Protein AF-I7BKP4-F1 (afdb_monomer)

Foldseek 3Di:
DDDDDDDADDDDDDDPPDPDPPPPPPVPPDDPDQPQQLQDHDPCLVVVVDDPVPPNSVSSNVLNVVCLVLLVVCLVAPLDPDHDPVCPVVNVVCCVSPVNDPVNVDSPDDPVNNVVSVCVSNVPDPD

pLDDT: mean 71.37, std 19.85, range [32.69, 91.62]

Radius of gyration: 22.07 Å; Cα contacts (8 Å, |Δi|>4): 73; chains: 1; bounding box: 70×51×50 Å

Mean predicted aligned error: 13.41 Å

Organism: Mycoplasma haematolamae (strain Purdue) (NCBI:txid1212765)

Sequence (127 aa):
MFSIHPGIWGAAVTLAAGLTTNVAVFSTYQTGGSILDLSDIPEDIKTGKFDWTNQTKVRQYTYFTKWQWAATWYLSHCMKEAVDTKYEKTCNEHREEYDTAPEVRNPKASIEELRKYHESLMASRRL

Structure (mmCIF, N/CA/C/O backbone):
data_AF-I7BKP4-F1
#
_entry.id   AF-I7BKP4-F1
#
loop_
_atom_site.group_PDB
_atom_site.id
_atom_site.type_symbol
_atom_site.label_atom_id
_atom_site.labe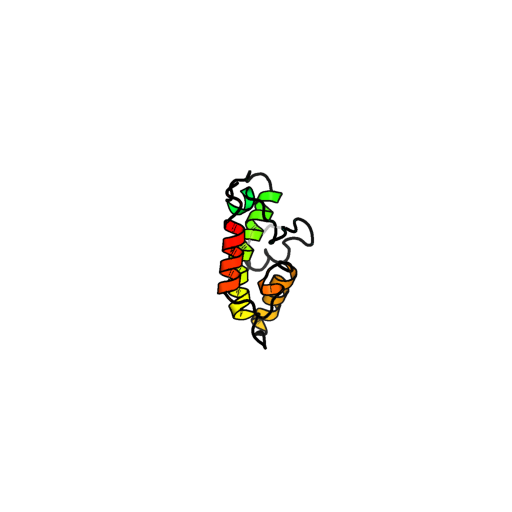l_alt_id
_atom_site.label_comp_id
_atom_site.label_asym_id
_atom_site.label_entity_id
_atom_site.label_seq_id
_atom_site.pdbx_PDB_ins_code
_atom_site.Cartn_x
_atom_site.Cartn_y
_atom_site.Cartn_z
_atom_site.occupancy
_atom_site.B_iso_or_equiv
_atom_site.auth_seq_id
_atom_site.auth_comp_id
_atom_site.auth_asym_id
_atom_site.auth_atom_id
_atom_site.pdbx_PDB_model_num
ATOM 1 N N . MET A 1 1 ? 47.797 37.473 31.495 1.00 37.91 1 MET A N 1
ATOM 2 C CA . MET A 1 1 ? 47.565 38.414 30.380 1.00 37.91 1 MET A CA 1
ATOM 3 C C . MET A 1 1 ? 46.174 38.163 29.823 1.00 37.91 1 MET A C 1
ATOM 5 O O . MET A 1 1 ? 45.885 37.047 29.428 1.00 37.91 1 MET A O 1
ATOM 9 N N . PHE A 1 2 ? 45.345 39.196 29.952 1.00 36.41 2 PHE A N 1
ATOM 10 C CA . PHE A 1 2 ? 44.132 39.599 29.235 1.00 36.41 2 PHE A CA 1
ATOM 11 C C . PHE A 1 2 ? 43.285 38.605 28.415 1.00 36.41 2 PHE A C 1
ATOM 13 O O . PHE A 1 2 ? 43.714 38.006 27.437 1.00 36.41 2 PHE A O 1
ATOM 20 N N . SER A 1 3 ? 42.015 38.592 28.828 1.00 44.28 3 SER A N 1
ATOM 21 C CA . SER A 1 3 ? 40.790 38.149 28.160 1.00 44.28 3 SER A CA 1
ATOM 22 C C . SER A 1 3 ? 40.479 38.973 26.903 1.00 44.28 3 SER A C 1
ATOM 24 O O . SER A 1 3 ? 40.605 40.195 26.959 1.00 44.28 3 SER A O 1
ATOM 26 N N . ILE A 1 4 ? 39.972 38.332 25.841 1.00 48.56 4 ILE A N 1
ATOM 27 C CA . ILE A 1 4 ? 39.053 38.930 24.854 1.00 48.56 4 ILE A CA 1
ATOM 28 C C . ILE A 1 4 ? 38.013 37.853 24.479 1.00 48.56 4 ILE A C 1
ATOM 30 O O . ILE A 1 4 ? 38.343 36.853 23.847 1.00 48.56 4 ILE A O 1
ATOM 34 N N . HIS A 1 5 ? 36.768 38.049 24.926 1.00 44.94 5 HIS A N 1
ATOM 35 C CA . HIS A 1 5 ? 35.562 37.369 24.427 1.00 44.94 5 HIS A CA 1
ATOM 36 C C . HIS A 1 5 ? 35.041 38.085 23.141 1.00 44.94 5 HIS A C 1
ATOM 38 O O . HIS A 1 5 ? 35.695 38.986 22.628 1.00 44.94 5 HIS A O 1
ATOM 44 N N . PRO A 1 6 ? 33.831 37.780 22.645 1.00 52.28 6 PRO A N 1
ATOM 45 C CA . PRO A 1 6 ? 33.499 37.028 21.440 1.00 52.28 6 PRO A CA 1
ATOM 46 C C . PRO A 1 6 ? 33.146 37.946 20.246 1.00 52.28 6 PRO A C 1
ATOM 48 O O . PRO A 1 6 ? 32.424 38.929 20.384 1.00 52.28 6 PRO A O 1
ATOM 51 N N . GLY A 1 7 ? 33.609 37.613 19.041 1.00 36.69 7 GLY A N 1
ATOM 52 C CA . GLY A 1 7 ? 33.343 38.393 17.827 1.00 36.69 7 GLY A CA 1
ATOM 53 C C . GLY A 1 7 ? 32.484 37.631 16.826 1.00 36.69 7 GLY A C 1
ATOM 54 O O . GLY A 1 7 ? 33.001 36.851 16.036 1.00 36.69 7 GLY A O 1
ATOM 55 N N . ILE A 1 8 ? 31.179 37.882 16.868 1.00 51.66 8 ILE A N 1
ATOM 56 C CA . ILE A 1 8 ? 30.173 37.490 15.877 1.00 51.66 8 ILE A CA 1
ATOM 57 C C . ILE A 1 8 ? 30.487 38.182 14.542 1.00 51.66 8 ILE A C 1
ATOM 59 O O . ILE A 1 8 ? 30.287 39.384 14.436 1.00 51.66 8 ILE A O 1
ATOM 63 N N . TRP A 1 9 ? 30.931 37.424 13.538 1.00 44.22 9 TRP A N 1
ATOM 64 C CA . TRP A 1 9 ? 30.933 37.775 12.107 1.00 44.22 9 TRP A CA 1
ATOM 65 C C . TRP A 1 9 ? 30.982 36.447 11.325 1.00 44.22 9 TRP A C 1
ATOM 67 O O . TRP A 1 9 ? 31.938 35.701 11.471 1.00 44.22 9 TRP A O 1
ATOM 77 N N . GLY A 1 10 ? 30.012 36.013 10.527 1.00 39.72 10 GLY A N 1
ATOM 78 C CA . GLY A 1 10 ? 28.727 36.577 10.156 1.00 39.72 10 GLY A CA 1
ATOM 79 C C . GLY A 1 10 ? 27.785 35.452 9.709 1.00 39.72 10 GLY A C 1
ATOM 80 O O . GLY A 1 10 ? 28.209 34.392 9.249 1.00 39.72 10 GLY A O 1
ATOM 81 N N . ALA A 1 11 ? 26.491 35.686 9.899 1.00 47.62 11 ALA A N 1
ATOM 82 C CA . ALA A 1 11 ? 25.422 34.820 9.438 1.00 47.62 11 ALA A CA 1
ATOM 83 C C . ALA A 1 11 ? 25.285 34.885 7.906 1.00 47.62 11 ALA A C 1
ATOM 85 O O . ALA A 1 11 ? 25.025 35.952 7.358 1.00 47.62 11 ALA A O 1
ATOM 86 N N . ALA A 1 12 ? 25.439 33.738 7.245 1.00 48.03 12 ALA A N 1
ATOM 87 C CA . ALA A 1 12 ? 24.888 33.368 5.934 1.00 48.03 12 ALA A CA 1
ATOM 88 C C . ALA A 1 12 ? 25.261 31.885 5.743 1.00 48.03 12 ALA A C 1
ATOM 90 O O . ALA A 1 12 ? 26.437 31.563 5.669 1.00 48.03 12 ALA A O 1
ATOM 91 N N . VAL A 1 13 ? 24.349 30.917 5.837 1.00 42.16 13 VAL A N 1
ATOM 92 C CA . VAL A 1 13 ? 23.385 30.598 4.781 1.00 42.16 13 VAL A CA 1
ATOM 93 C C . VAL A 1 13 ? 22.018 30.276 5.386 1.00 42.16 13 VAL A C 1
ATOM 95 O O . VAL A 1 13 ? 21.778 29.222 5.972 1.00 42.16 13 VAL A O 1
ATOM 98 N N . THR A 1 14 ? 21.104 31.218 5.207 1.00 48.66 14 THR A N 1
ATOM 99 C CA . THR A 1 14 ? 19.658 31.018 5.244 1.00 48.66 14 THR A CA 1
ATOM 100 C C . THR A 1 14 ? 19.269 29.997 4.162 1.00 48.66 14 THR A C 1
ATOM 102 O O . THR A 1 14 ? 19.760 30.102 3.042 1.00 48.66 14 THR A O 1
ATOM 105 N N . LEU A 1 15 ? 18.362 29.063 4.494 1.00 39.75 15 LEU A N 1
ATOM 106 C CA . LEU A 1 15 ? 17.712 28.057 3.618 1.00 39.75 15 LEU A CA 1
ATOM 107 C C . LEU A 1 15 ? 18.426 26.701 3.422 1.00 39.75 15 LEU A C 1
ATOM 109 O O . LEU A 1 15 ? 18.573 26.214 2.308 1.00 39.75 15 LEU A O 1
ATOM 113 N N . ALA A 1 16 ? 18.736 26.007 4.519 1.00 39.59 16 ALA A N 1
ATOM 114 C CA . ALA A 1 16 ? 18.637 24.535 4.553 1.00 39.59 16 ALA A CA 1
ATOM 115 C C . ALA A 1 16 ? 17.458 24.050 5.427 1.00 39.59 16 ALA A C 1
ATOM 117 O O . ALA A 1 16 ? 17.314 22.863 5.704 1.00 39.59 16 ALA A O 1
ATOM 118 N N . ALA A 1 17 ? 16.590 24.975 5.849 1.00 42.69 17 ALA A N 1
ATOM 119 C CA . ALA A 1 17 ? 15.270 24.674 6.381 1.00 42.69 17 ALA A CA 1
ATOM 120 C C . ALA A 1 17 ? 14.290 24.657 5.203 1.00 42.69 17 ALA A C 1
ATOM 122 O O . ALA A 1 17 ? 13.913 25.713 4.701 1.00 42.69 17 ALA A O 1
ATOM 123 N N . GLY A 1 18 ? 13.914 23.471 4.723 1.00 37.84 18 GLY A N 1
ATOM 124 C CA . GLY A 1 18 ? 12.784 23.380 3.798 1.00 37.84 18 GLY A CA 1
ATOM 125 C C . GLY A 1 18 ? 12.603 22.077 3.032 1.00 37.84 18 GLY A C 1
ATOM 126 O O . GLY A 1 18 ? 11.477 21.810 2.636 1.00 37.84 18 GLY A O 1
ATOM 127 N N . LEU A 1 19 ? 13.644 21.261 2.811 1.00 35.81 19 LEU A N 1
ATOM 128 C CA . LEU A 1 19 ? 13.516 20.108 1.895 1.00 35.81 19 LEU A CA 1
ATOM 129 C C . LEU A 1 19 ? 14.221 18.808 2.318 1.00 35.81 19 LEU A C 1
ATOM 131 O O . LEU A 1 19 ? 14.233 17.858 1.543 1.00 35.81 19 LEU A O 1
ATOM 135 N N . THR A 1 20 ? 14.770 18.700 3.530 1.00 40.66 20 THR A N 1
ATOM 136 C CA . THR A 1 20 ? 15.447 17.458 3.967 1.00 40.66 20 THR A CA 1
ATOM 137 C C . THR A 1 20 ? 14.681 16.646 5.010 1.00 40.66 20 THR A C 1
ATOM 139 O O . THR A 1 20 ? 15.012 15.485 5.230 1.00 40.66 20 THR A O 1
ATOM 142 N N . THR A 1 21 ? 13.607 17.173 5.604 1.00 39.28 21 THR A N 1
ATOM 143 C CA . THR A 1 21 ? 12.867 16.468 6.668 1.00 39.28 21 THR A CA 1
ATOM 144 C C . THR A 1 21 ? 11.842 15.444 6.178 1.00 39.28 21 THR A C 1
ATOM 146 O O . THR A 1 21 ? 11.371 14.654 6.987 1.00 39.28 21 THR A O 1
ATOM 149 N N . ASN A 1 22 ? 11.534 15.379 4.878 1.00 37.38 22 ASN A N 1
ATOM 150 C CA . ASN A 1 22 ? 10.546 14.417 4.361 1.00 37.38 22 ASN A CA 1
ATOM 151 C C . ASN A 1 22 ? 11.145 13.219 3.610 1.00 37.38 22 ASN A C 1
ATOM 153 O O . ASN A 1 22 ? 10.426 12.261 3.346 1.0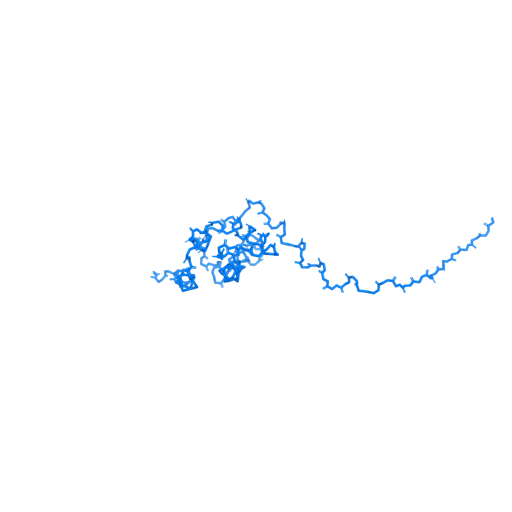0 37.38 22 ASN A O 1
ATOM 157 N N . VAL A 1 23 ? 12.444 13.227 3.286 1.00 39.75 23 VAL A N 1
ATOM 158 C CA . VAL A 1 23 ? 13.047 12.180 2.429 1.00 39.75 23 VAL A CA 1
ATOM 159 C C . VAL A 1 23 ? 13.877 11.159 3.225 1.00 39.75 23 VAL A C 1
ATOM 161 O O . VAL A 1 23 ? 14.253 10.121 2.695 1.00 39.75 23 VAL A O 1
ATOM 164 N N . ALA A 1 24 ? 14.097 11.387 4.524 1.00 32.69 24 ALA A N 1
ATOM 165 C CA . ALA A 1 24 ? 14.853 10.474 5.393 1.00 32.69 24 ALA A CA 1
ATOM 166 C C . ALA A 1 24 ? 13.999 9.726 6.437 1.00 32.69 24 ALA A C 1
ATOM 168 O O . ALA A 1 24 ? 14.551 9.034 7.287 1.00 32.69 24 ALA A O 1
ATOM 169 N N . VAL A 1 25 ? 12.665 9.852 6.402 1.00 36.06 25 VAL A N 1
ATOM 170 C CA . VAL A 1 25 ? 11.781 9.209 7.401 1.00 36.06 25 VAL A CA 1
ATOM 171 C C . VAL A 1 25 ? 11.114 7.931 6.874 1.00 36.06 25 VAL A C 1
ATOM 173 O O . VAL A 1 25 ? 10.545 7.181 7.656 1.00 36.06 25 VAL A O 1
ATOM 176 N N . PHE A 1 26 ? 11.214 7.618 5.579 1.00 39.50 26 PHE A N 1
ATOM 177 C CA . PHE A 1 26 ? 10.580 6.417 5.012 1.00 39.50 26 PHE A CA 1
ATOM 178 C C . PHE A 1 26 ? 11.525 5.224 4.846 1.00 39.50 26 PHE A C 1
ATOM 180 O O . PHE A 1 26 ? 11.078 4.091 4.966 1.00 39.50 26 PHE A O 1
ATOM 187 N N . SER A 1 27 ? 12.833 5.446 4.688 1.00 36.81 27 SER A N 1
ATOM 188 C CA . SER A 1 27 ? 13.798 4.362 4.437 1.00 36.81 27 SER A CA 1
ATOM 189 C C . SER A 1 27 ? 14.155 3.519 5.671 1.00 36.81 27 SER A C 1
ATOM 191 O O . SER A 1 27 ? 15.052 2.686 5.609 1.00 36.81 27 SER A O 1
ATOM 193 N N . THR A 1 28 ? 13.500 3.745 6.812 1.00 38.06 28 THR A N 1
ATOM 194 C CA . THR A 1 28 ? 13.679 2.960 8.045 1.00 38.06 28 THR A CA 1
ATOM 195 C C . THR A 1 28 ? 12.355 2.545 8.686 1.00 38.06 28 THR A C 1
ATOM 197 O O . THR A 1 28 ? 12.359 2.074 9.827 1.00 38.06 28 THR A O 1
ATOM 200 N N . TYR A 1 29 ? 11.222 2.634 7.968 1.00 42.88 29 TYR A N 1
ATOM 201 C CA . TYR A 1 29 ? 10.009 1.900 8.352 1.00 42.88 29 TYR A CA 1
ATOM 202 C C . TYR A 1 29 ? 10.230 0.397 8.116 1.00 42.88 29 TYR A C 1
ATOM 204 O O . TYR A 1 29 ? 9.677 -0.215 7.222 1.00 42.88 29 TYR A O 1
ATOM 212 N N . GLN A 1 30 ? 11.041 -0.179 9.001 1.00 39.06 30 GLN A N 1
ATOM 213 C CA . GLN A 1 30 ? 10.856 -1.508 9.558 1.00 39.06 30 GLN A CA 1
ATOM 214 C C . GLN A 1 30 ? 10.932 -2.644 8.543 1.00 39.06 30 GLN A C 1
ATOM 216 O O . GLN A 1 30 ? 9.930 -3.220 8.133 1.00 39.06 30 GLN A O 1
ATOM 221 N N . THR A 1 31 ? 12.160 -3.094 8.313 1.00 38.09 31 THR A N 1
ATOM 222 C CA . THR A 1 31 ? 12.441 -4.523 8.206 1.00 38.09 31 THR A CA 1
ATOM 223 C C . THR A 1 31 ? 11.644 -5.306 9.275 1.00 38.09 31 THR A C 1
ATOM 225 O O . THR A 1 31 ? 11.984 -5.315 10.455 1.00 38.09 31 THR 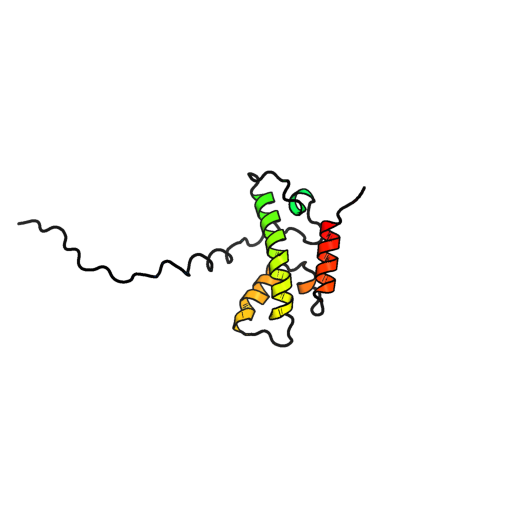A O 1
ATOM 228 N N . GLY A 1 32 ? 10.541 -5.939 8.859 1.00 42.12 32 GLY A N 1
ATOM 229 C CA . GLY A 1 32 ? 10.044 -7.200 9.427 1.00 42.12 32 GLY A CA 1
ATOM 230 C C . GLY A 1 32 ? 9.150 -7.199 10.678 1.00 42.12 32 GLY A C 1
ATOM 231 O O . GLY A 1 32 ? 9.081 -8.235 11.330 1.00 42.12 32 GLY A O 1
ATOM 232 N N . GLY A 1 33 ? 8.462 -6.115 11.056 1.00 41.97 33 GLY A N 1
ATOM 233 C CA . GLY A 1 33 ? 7.760 -6.074 12.359 1.00 41.97 33 GLY A CA 1
ATOM 234 C C . GLY A 1 33 ? 6.230 -6.204 12.379 1.00 41.97 33 GLY A C 1
ATOM 235 O O . GLY A 1 33 ? 5.654 -6.459 13.435 1.00 41.97 33 GLY A O 1
ATOM 236 N N . SER A 1 34 ? 5.528 -5.941 11.277 1.00 48.91 34 SER A N 1
ATOM 237 C CA . SER A 1 34 ? 4.061 -5.787 11.289 1.00 48.91 34 SER A CA 1
ATOM 238 C C . SER A 1 34 ? 3.480 -6.023 9.900 1.00 48.91 34 SER A C 1
ATOM 240 O O . SER A 1 34 ? 2.803 -5.140 9.383 1.00 48.91 34 SER A O 1
ATOM 242 N N . ILE A 1 35 ? 3.799 -7.163 9.276 1.00 61.91 35 ILE A N 1
ATOM 243 C CA . ILE A 1 35 ? 3.277 -7.528 7.950 1.00 61.91 35 ILE A CA 1
ATOM 244 C C . ILE A 1 35 ? 1.754 -7.617 8.077 1.00 61.91 35 ILE A C 1
ATOM 246 O O . ILE A 1 35 ? 1.202 -8.614 8.539 1.00 61.91 35 ILE A O 1
ATOM 250 N N . LEU A 1 36 ? 1.088 -6.504 7.785 1.00 71.88 36 LEU A N 1
ATOM 251 C CA . LEU A 1 36 ? -0.343 -6.461 7.610 1.00 71.88 36 LEU A CA 1
ATOM 252 C C . LEU A 1 36 ? -0.580 -7.126 6.266 1.00 71.88 36 LEU A C 1
ATOM 254 O O . LEU A 1 36 ? -0.246 -6.553 5.232 1.00 71.88 36 LEU A O 1
ATOM 258 N N . ASP A 1 37 ? -1.112 -8.340 6.295 1.00 75.56 37 ASP A N 1
ATOM 259 C CA . ASP A 1 37 ? -1.547 -8.995 5.075 1.00 75.56 37 ASP A CA 1
ATOM 260 C C . ASP A 1 37 ? -2.683 -8.160 4.477 1.00 75.56 37 ASP A C 1
ATOM 262 O O . ASP A 1 37 ? -3.767 -8.046 5.057 1.00 75.56 37 ASP A O 1
ATOM 266 N N . LEU A 1 38 ? -2.427 -7.535 3.325 1.00 77.00 38 LEU A N 1
ATOM 267 C CA . LEU A 1 38 ? -3.426 -6.714 2.650 1.00 77.00 38 LEU A CA 1
ATOM 268 C C . LEU A 1 38 ? -4.640 -7.531 2.208 1.00 77.00 38 LEU A C 1
ATOM 270 O O . LEU A 1 38 ? -5.651 -6.925 1.862 1.00 77.00 38 LEU A O 1
ATOM 274 N N . SER A 1 39 ? -4.559 -8.865 2.197 1.00 72.75 39 SER A N 1
ATOM 275 C CA . SER A 1 39 ? -5.693 -9.746 1.918 1.00 72.75 39 SER A CA 1
ATOM 276 C C . SER A 1 39 ? -6.601 -9.983 3.132 1.00 72.75 39 SER A C 1
ATOM 278 O O . SER A 1 39 ? -7.769 -10.330 2.947 1.00 72.75 39 SER A O 1
ATOM 280 N N . ASP A 1 40 ? -6.119 -9.729 4.354 1.00 79.75 40 ASP A N 1
ATOM 281 C CA . ASP A 1 40 ? -6.868 -9.932 5.600 1.00 79.75 40 ASP A CA 1
ATOM 282 C C . ASP A 1 40 ? -6.625 -8.795 6.604 1.00 79.75 40 ASP A C 1
ATOM 284 O O . ASP A 1 40 ? -5.956 -8.923 7.632 1.00 79.75 40 ASP A O 1
ATOM 288 N N . ILE A 1 41 ? -7.176 -7.624 6.279 1.00 83.38 41 ILE A N 1
ATOM 289 C CA . ILE A 1 41 ? -7.044 -6.429 7.112 1.00 83.38 41 ILE A CA 1
ATOM 290 C C . ILE A 1 41 ? -8.140 -6.425 8.195 1.00 83.38 41 ILE A C 1
ATOM 292 O O . ILE A 1 41 ? -9.328 -6.491 7.858 1.00 83.38 41 ILE A O 1
ATOM 296 N N . PRO A 1 42 ? -7.792 -6.274 9.487 1.00 86.69 42 PRO A N 1
ATOM 297 C CA . PRO A 1 42 ? -8.774 -6.159 10.564 1.00 86.69 42 PRO A CA 1
ATOM 298 C C . PRO A 1 42 ? -9.727 -4.960 10.399 1.00 86.69 42 PRO A C 1
ATOM 300 O O . PRO A 1 42 ? -9.331 -3.889 9.939 1.00 86.69 42 PRO A O 1
ATOM 303 N N . GLU A 1 43 ? -10.986 -5.110 10.821 1.00 86.38 43 GLU A N 1
ATOM 304 C CA . GLU A 1 43 ? -12.025 -4.078 10.644 1.00 86.38 43 GLU A CA 1
ATOM 305 C C . GLU A 1 43 ? -11.744 -2.779 11.415 1.00 86.38 43 GLU A C 1
ATOM 307 O O . GLU A 1 43 ? -12.017 -1.675 10.939 1.00 86.38 43 GLU A O 1
ATOM 312 N N . ASP A 1 44 ? -11.154 -2.890 12.603 1.00 86.06 44 ASP A N 1
ATOM 313 C CA . ASP A 1 44 ? -10.750 -1.735 13.402 1.00 86.06 44 ASP A CA 1
ATOM 314 C C . ASP A 1 44 ? -9.663 -0.918 12.693 1.00 86.06 44 ASP A C 1
ATOM 316 O O . ASP A 1 44 ? -9.713 0.310 12.710 1.00 86.06 44 ASP A O 1
ATOM 320 N N . ILE A 1 45 ? -8.747 -1.590 11.987 1.00 89.25 45 ILE A N 1
ATOM 321 C CA . ILE A 1 45 ? -7.762 -0.952 11.112 1.00 89.25 45 ILE A CA 1
ATOM 322 C C . ILE A 1 45 ? -8.448 -0.299 9.911 1.00 89.25 45 ILE A C 1
ATOM 324 O O . ILE A 1 45 ? -8.224 0.880 9.675 1.00 89.25 45 ILE A O 1
ATOM 328 N N . LYS A 1 46 ? -9.342 -0.981 9.189 1.00 86.25 46 LYS A N 1
ATOM 329 C CA . LYS A 1 46 ? -10.044 -0.377 8.033 1.00 86.25 46 LYS A CA 1
ATOM 330 C C . LYS A 1 46 ? -10.799 0.902 8.393 1.00 86.25 46 LYS A C 1
ATOM 332 O O . LYS A 1 46 ? -10.820 1.856 7.621 1.00 86.25 46 LYS A O 1
ATOM 337 N N . THR A 1 47 ? -11.424 0.909 9.568 1.00 85.94 47 THR A N 1
ATOM 338 C CA . THR A 1 47 ? -12.291 2.001 10.030 1.00 85.94 47 THR A CA 1
ATOM 339 C C . THR A 1 47 ? -11.567 3.072 10.846 1.00 85.94 47 THR A C 1
ATOM 341 O O . THR A 1 47 ? -12.167 4.101 11.152 1.00 85.94 47 THR A O 1
ATOM 344 N N . GLY A 1 48 ? -10.309 2.844 11.236 1.00 86.12 48 GLY A N 1
ATOM 345 C CA . GLY A 1 48 ? -9.582 3.725 12.155 1.00 86.12 48 GLY A CA 1
ATOM 346 C C . GLY A 1 48 ? -10.106 3.698 13.599 1.00 86.12 48 GLY A C 1
ATOM 347 O O . GLY A 1 48 ? -9.766 4.574 14.396 1.00 86.12 48 GLY A O 1
ATOM 348 N N . LYS A 1 49 ? -10.954 2.722 13.950 1.00 90.81 49 LYS A N 1
ATOM 349 C CA . LYS A 1 49 ? -11.604 2.593 15.266 1.00 90.81 49 LYS A CA 1
ATOM 350 C C . LYS A 1 49 ? -10.809 1.678 16.198 1.00 90.81 49 LYS A C 1
ATOM 352 O O . LYS A 1 49 ? -11.329 0.684 16.697 1.00 90.81 49 LYS A O 1
ATOM 357 N N . PHE A 1 50 ? -9.548 2.016 16.434 1.00 89.06 50 PHE A N 1
ATOM 358 C CA . PHE A 1 50 ? -8.668 1.315 17.369 1.00 89.06 50 PHE A CA 1
ATOM 359 C C . PHE A 1 50 ? -8.106 2.283 18.418 1.00 89.06 50 PHE A C 1
ATOM 361 O O . PHE A 1 50 ? -8.229 3.503 18.305 1.00 89.06 50 PHE A O 1
ATOM 368 N N . ASP A 1 51 ? -7.483 1.732 19.456 1.00 89.94 51 ASP A N 1
ATOM 369 C CA . ASP A 1 51 ? -6.762 2.523 20.449 1.00 89.94 51 ASP A CA 1
ATOM 370 C C . ASP A 1 51 ? -5.490 3.129 19.835 1.00 89.94 51 ASP A C 1
ATOM 372 O O . ASP A 1 51 ? -4.523 2.423 19.550 1.00 89.94 51 ASP A O 1
ATOM 376 N N . TRP A 1 52 ? -5.478 4.449 19.656 1.00 87.25 52 TRP A N 1
ATOM 377 C CA . TRP A 1 52 ? -4.351 5.197 19.091 1.00 87.25 52 TRP A CA 1
ATOM 378 C C . TRP A 1 52 ? -3.092 5.191 19.965 1.00 87.25 52 TRP A C 1
ATOM 380 O O . TRP A 1 52 ? -2.020 5.572 19.498 1.00 87.25 52 TRP A O 1
ATOM 390 N N . THR A 1 53 ? -3.183 4.741 21.217 1.00 91.62 53 THR A N 1
ATOM 391 C CA . THR A 1 53 ? -2.001 4.505 22.053 1.00 91.62 53 THR A CA 1
ATOM 392 C C . THR A 1 53 ? -1.316 3.176 21.714 1.00 91.62 53 THR A C 1
ATOM 394 O O . THR A 1 53 ? -0.114 3.021 21.949 1.00 91.62 53 THR A O 1
ATOM 397 N N . ASN A 1 54 ? -2.032 2.244 21.069 1.00 85.50 54 ASN A N 1
ATOM 398 C CA . ASN A 1 54 ? -1.479 0.990 20.572 1.00 85.50 54 ASN A CA 1
ATOM 399 C C . ASN A 1 54 ? -0.651 1.230 19.300 1.00 85.50 54 ASN A C 1
ATOM 401 O O . ASN A 1 54 ? -1.164 1.289 18.181 1.00 85.50 54 ASN A O 1
ATOM 405 N N . GLN A 1 55 ? 0.667 1.306 19.479 1.00 86.00 55 GLN A N 1
ATOM 406 C CA . GLN A 1 55 ? 1.627 1.564 18.403 1.00 86.00 55 GLN A CA 1
ATOM 407 C C . GLN A 1 55 ? 1.550 0.551 17.250 1.00 86.00 55 GLN A C 1
ATOM 409 O O . GLN A 1 55 ? 1.788 0.920 16.101 1.00 86.00 55 GLN A O 1
ATOM 414 N N . THR A 1 56 ? 1.189 -0.706 17.518 1.00 86.31 56 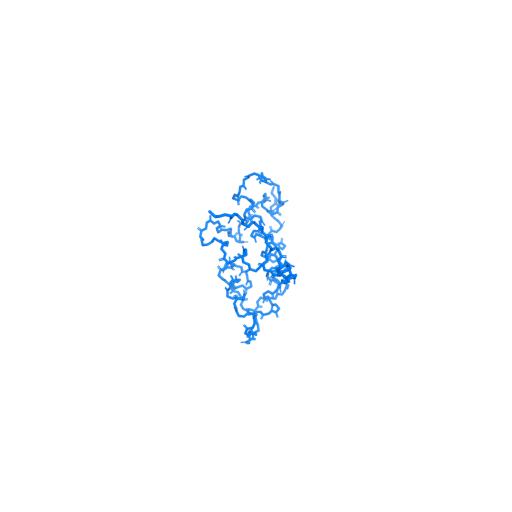THR A N 1
ATOM 415 C CA . THR A 1 56 ? 1.028 -1.727 16.472 1.00 86.31 56 THR A CA 1
ATOM 416 C C . THR A 1 56 ? -0.167 -1.411 15.580 1.00 86.31 56 THR A C 1
ATOM 418 O O . THR A 1 56 ? -0.041 -1.423 14.357 1.00 86.31 56 THR A O 1
ATOM 421 N N . LYS A 1 57 ? -1.312 -1.061 16.176 1.00 85.06 57 LYS A N 1
ATOM 422 C CA . LYS A 1 57 ? -2.520 -0.702 15.421 1.00 85.06 57 LYS A CA 1
ATOM 423 C C . LYS A 1 57 ? -2.325 0.593 14.628 1.00 85.06 57 LYS A C 1
ATOM 425 O O . LYS A 1 57 ? -2.679 0.648 13.454 1.00 85.06 57 LYS A O 1
ATOM 430 N N . VAL A 1 58 ? -1.650 1.583 15.218 1.00 86.25 58 VAL A N 1
ATOM 431 C CA . VAL A 1 58 ? -1.252 2.819 14.518 1.00 86.25 58 VAL A CA 1
ATOM 432 C C . VAL A 1 58 ? -0.383 2.513 13.296 1.00 86.25 58 VAL A C 1
ATOM 434 O O . VAL A 1 58 ? -0.623 3.062 12.219 1.00 86.25 58 VAL A O 1
ATOM 437 N N . ARG A 1 59 ? 0.608 1.620 13.429 1.00 84.81 59 ARG A N 1
ATOM 438 C CA . ARG A 1 59 ? 1.467 1.207 12.308 1.00 84.81 59 ARG A CA 1
ATOM 439 C C . ARG A 1 59 ? 0.677 0.498 11.213 1.00 84.81 59 ARG A C 1
ATOM 441 O O . ARG A 1 59 ? 0.823 0.872 10.057 1.00 84.81 59 ARG A O 1
ATOM 448 N N . GLN A 1 60 ? -0.189 -0.451 11.567 1.00 86.19 60 GLN A N 1
ATOM 449 C CA . GLN A 1 60 ? -1.037 -1.168 10.607 1.00 86.19 60 GLN A CA 1
ATOM 450 C C . GLN A 1 60 ? -1.978 -0.222 9.851 1.00 86.19 60 GLN A C 1
ATOM 452 O O . GLN A 1 60 ? -2.074 -0.294 8.630 1.00 86.19 60 GLN A O 1
ATOM 457 N N . TYR A 1 61 ? -2.619 0.716 10.550 1.00 88.12 61 TYR A N 1
ATOM 458 C CA . TYR A 1 61 ? -3.457 1.738 9.922 1.00 88.12 61 TYR A CA 1
ATOM 459 C C . TYR A 1 61 ? -2.673 2.650 8.986 1.00 88.12 61 TYR A C 1
ATOM 461 O O . TYR A 1 61 ? -3.101 2.938 7.869 1.00 88.12 61 TYR A O 1
ATOM 469 N N . THR A 1 62 ? -1.495 3.084 9.424 1.00 87.19 62 THR A N 1
ATOM 470 C CA . THR A 1 62 ? -0.614 3.924 8.613 1.00 87.19 62 THR A CA 1
ATOM 471 C C . THR A 1 62 ? -0.154 3.182 7.359 1.00 87.19 62 THR A C 1
ATOM 473 O O . THR A 1 62 ? -0.154 3.758 6.279 1.00 87.19 62 THR A O 1
ATOM 476 N N . TYR A 1 63 ? 0.204 1.904 7.481 1.00 87.06 63 TYR A N 1
ATOM 477 C CA . TYR A 1 63 ? 0.576 1.054 6.352 1.00 87.06 63 TYR A CA 1
ATOM 478 C C . TYR A 1 63 ? -0.590 0.887 5.367 1.00 87.06 63 TYR A C 1
ATOM 480 O O . TYR A 1 63 ? -0.436 1.165 4.181 1.00 87.06 63 TYR A O 1
ATOM 488 N N . PHE A 1 64 ? -1.787 0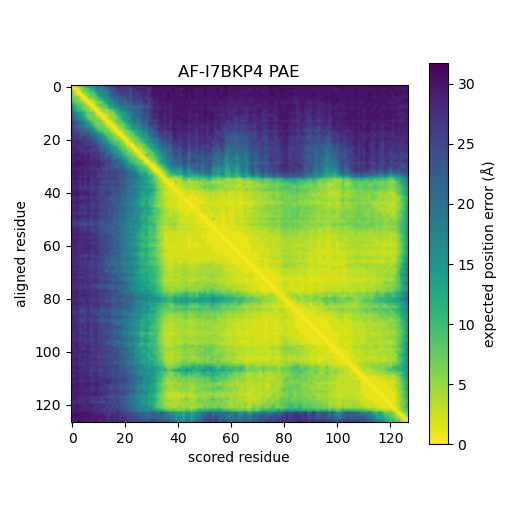.545 5.860 1.00 86.88 64 PHE A N 1
ATOM 489 C CA . PHE A 1 64 ? -2.977 0.400 5.017 1.00 86.88 64 PHE A CA 1
ATOM 490 C C . PHE A 1 64 ? -3.330 1.695 4.275 1.00 86.88 64 PHE A C 1
ATOM 492 O O . PHE A 1 64 ? -3.574 1.681 3.072 1.00 86.88 64 PHE A O 1
ATOM 499 N N . THR A 1 65 ? -3.322 2.831 4.972 1.00 86.62 65 THR A N 1
ATOM 500 C CA . THR A 1 65 ? -3.642 4.126 4.356 1.00 86.62 65 THR A CA 1
ATOM 501 C C . THR A 1 65 ? -2.579 4.576 3.359 1.00 86.62 65 THR A C 1
ATOM 503 O O . THR A 1 65 ? -2.926 5.100 2.303 1.00 86.62 65 THR A O 1
ATOM 506 N N . LYS A 1 66 ? -1.290 4.344 3.636 1.00 86.38 66 LYS A N 1
ATOM 507 C CA . LYS A 1 66 ? -0.207 4.623 2.680 1.00 86.38 66 LYS A CA 1
ATOM 508 C C . LYS A 1 66 ? -0.345 3.789 1.413 1.00 86.38 66 LYS A C 1
ATOM 510 O O . LYS A 1 66 ? -0.249 4.358 0.326 1.00 86.38 66 LYS A O 1
ATOM 515 N N . TRP A 1 67 ? -0.634 2.495 1.548 1.00 87.75 67 TRP A N 1
ATOM 516 C CA . TRP A 1 67 ? -0.865 1.607 0.411 1.00 87.75 67 TRP A CA 1
ATOM 517 C C . TRP A 1 67 ? -1.925 2.165 -0.550 1.00 87.75 67 TRP A C 1
ATOM 519 O O . TRP A 1 67 ? -1.681 2.216 -1.752 1.00 87.75 67 TRP A O 1
ATOM 529 N N . GLN A 1 68 ? -3.059 2.667 -0.043 1.00 84.06 68 GLN A N 1
ATOM 530 C CA . GLN A 1 68 ? -4.147 3.201 -0.883 1.00 84.06 68 GLN A CA 1
ATOM 531 C C . GLN A 1 68 ? -3.673 4.300 -1.850 1.00 84.06 68 GLN A C 1
ATOM 533 O O . GLN A 1 68 ? -4.071 4.335 -3.017 1.00 84.06 68 GLN A O 1
ATOM 538 N N . TRP A 1 69 ? -2.801 5.191 -1.375 1.00 83.31 69 TRP A N 1
ATOM 539 C CA . TRP A 1 69 ? -2.222 6.255 -2.196 1.00 83.31 69 TRP A CA 1
ATOM 540 C C . TRP A 1 69 ? -1.092 5.737 -3.087 1.00 83.31 69 TRP A C 1
ATOM 542 O O . TRP A 1 69 ? -1.025 6.077 -4.272 1.00 83.31 69 TRP A O 1
ATOM 552 N N . ALA A 1 70 ? -0.218 4.900 -2.527 1.00 86.19 70 ALA A N 1
ATOM 553 C CA . ALA A 1 70 ? 0.956 4.374 -3.208 1.00 86.19 70 ALA A CA 1
ATOM 554 C C . ALA A 1 70 ? 0.583 3.467 -4.391 1.00 86.19 70 ALA A C 1
ATOM 556 O O . ALA A 1 70 ? 1.186 3.580 -5.455 1.00 86.19 70 ALA A O 1
ATOM 557 N N . ALA A 1 71 ? -0.464 2.649 -4.261 1.00 86.38 71 ALA A N 1
ATOM 558 C CA . ALA A 1 71 ? -0.902 1.718 -5.297 1.00 86.38 71 ALA A CA 1
ATOM 559 C C . ALA A 1 71 ? -1.304 2.440 -6.597 1.00 86.38 71 ALA A C 1
ATOM 561 O O . ALA A 1 71 ? -0.875 2.061 -7.686 1.00 86.38 71 ALA A O 1
ATOM 562 N N . THR A 1 72 ? -2.046 3.549 -6.499 1.00 84.12 72 THR A N 1
ATOM 563 C CA . THR A 1 72 ? -2.436 4.353 -7.678 1.00 84.12 72 THR A CA 1
ATOM 564 C C . THR A 1 72 ? -1.220 4.984 -8.364 1.00 84.12 72 THR A C 1
ATOM 566 O O . THR A 1 72 ? -1.125 5.017 -9.597 1.00 84.12 72 THR A O 1
ATOM 569 N N . TRP A 1 73 ? -0.267 5.477 -7.568 1.00 87.44 73 TRP A N 1
ATOM 570 C CA . TRP A 1 73 ? 0.983 6.026 -8.087 1.00 87.44 73 TRP A CA 1
ATOM 571 C C . TRP A 1 73 ? 1.813 4.941 -8.788 1.00 87.44 73 TRP A C 1
ATOM 573 O O . TRP A 1 73 ? 2.290 5.147 -9.907 1.00 87.44 73 TRP A O 1
ATOM 583 N N . TYR A 1 74 ? 1.906 3.759 -8.179 1.00 86.50 74 TYR A N 1
ATOM 584 C CA . TYR A 1 74 ? 2.625 2.611 -8.714 1.00 86.50 74 TYR A CA 1
ATOM 585 C C . TYR A 1 74 ? 2.069 2.167 -10.076 1.00 86.50 74 TYR A C 1
ATOM 587 O O . TYR A 1 74 ? 2.846 2.012 -11.020 1.00 86.50 74 TYR A O 1
ATOM 595 N N . LEU A 1 75 ? 0.741 2.076 -10.241 1.00 84.19 75 LEU A N 1
ATOM 596 C CA . LEU A 1 75 ? 0.128 1.788 -11.550 1.00 84.19 75 LEU A CA 1
ATOM 597 C C . LEU A 1 75 ? 0.583 2.778 -12.640 1.00 84.19 75 LEU A C 1
ATOM 599 O O . LEU A 1 75 ? 0.840 2.400 -13.782 1.00 84.19 75 LEU A O 1
ATOM 603 N N . SER A 1 76 ? 0.694 4.060 -12.286 1.00 84.06 76 SER A N 1
ATOM 604 C CA . SER A 1 76 ? 0.968 5.149 -13.233 1.00 84.06 76 SER A CA 1
ATOM 605 C C . SER A 1 76 ? 2.438 5.231 -13.663 1.00 84.06 76 SER A C 1
ATOM 607 O O . SER A 1 76 ? 2.748 5.721 -14.758 1.00 84.06 76 SER A O 1
ATOM 609 N N . HIS A 1 77 ? 3.354 4.773 -12.805 1.00 85.31 77 HIS A N 1
ATOM 610 C CA . HIS A 1 77 ? 4.792 4.999 -12.965 1.00 85.31 77 HIS A CA 1
ATOM 611 C C . HIS A 1 77 ? 5.628 3.719 -13.068 1.00 85.31 77 HIS A C 1
ATOM 613 O O . HIS A 1 77 ? 6.668 3.750 -13.726 1.00 85.31 77 HIS A O 1
ATOM 619 N N . CYS A 1 78 ? 5.172 2.607 -12.491 1.00 86.88 78 CYS A N 1
ATOM 620 C CA . CYS A 1 78 ? 5.983 1.404 -12.287 1.00 86.88 78 CYS A CA 1
ATOM 621 C C . CYS A 1 78 ? 5.557 0.191 -13.124 1.00 86.88 78 CYS A C 1
ATOM 623 O O . CYS A 1 78 ? 6.313 -0.775 -13.208 1.00 86.88 78 CYS A O 1
ATOM 625 N N . MET A 1 79 ? 4.374 0.227 -13.746 1.00 82.44 79 MET A N 1
ATOM 626 C CA . MET A 1 79 ? 3.844 -0.870 -14.580 1.00 82.44 79 MET A CA 1
ATOM 627 C C . MET A 1 79 ? 4.100 -0.693 -16.082 1.00 82.44 79 MET A C 1
ATOM 629 O O . MET A 1 79 ? 3.584 -1.442 -16.908 1.00 82.44 79 MET A O 1
ATOM 633 N N . LYS A 1 80 ? 4.895 0.312 -16.451 1.00 77.94 80 LYS A N 1
ATOM 634 C CA . LYS A 1 80 ? 5.333 0.534 -17.832 1.00 77.94 80 LYS A CA 1
ATOM 635 C C . LYS A 1 80 ? 6.430 -0.468 -18.195 1.00 77.94 80 LYS A C 1
ATOM 637 O O . LYS A 1 80 ? 7.199 -0.867 -17.326 1.00 77.94 80 LYS A O 1
ATOM 642 N N . GLU A 1 81 ? 6.541 -0.816 -19.479 1.00 74.12 81 GLU A N 1
ATOM 643 C CA . GLU A 1 81 ? 7.598 -1.717 -19.982 1.00 74.12 81 GLU A CA 1
ATOM 644 C C . GLU A 1 81 ? 9.009 -1.229 -19.619 1.00 74.12 81 GLU A C 1
ATOM 646 O O . GLU A 1 81 ? 9.888 -2.035 -19.327 1.00 74.12 81 GLU A O 1
ATOM 651 N N . ALA A 1 82 ? 9.202 0.093 -19.581 1.00 82.56 82 ALA A N 1
ATOM 652 C CA . ALA A 1 82 ? 10.397 0.738 -19.063 1.00 82.56 82 ALA A CA 1
ATOM 653 C C . ALA A 1 82 ? 10.006 1.746 -17.976 1.00 82.56 82 ALA A C 1
ATOM 655 O O . ALA A 1 82 ? 9.287 2.719 -18.232 1.00 82.56 82 ALA A O 1
ATOM 656 N N . VAL A 1 83 ? 10.474 1.497 -16.755 1.00 86.00 83 VAL A N 1
ATOM 657 C CA . VAL A 1 83 ? 10.343 2.431 -15.635 1.00 86.00 83 VAL A CA 1
ATOM 658 C C . VAL A 1 83 ? 11.367 3.550 -15.819 1.00 86.00 83 VAL A C 1
ATOM 660 O O . VAL A 1 83 ? 12.505 3.306 -16.206 1.00 86.00 83 VAL A O 1
ATOM 663 N N . ASP A 1 84 ? 10.956 4.791 -15.569 1.00 87.81 84 ASP A N 1
ATOM 664 C CA . ASP A 1 84 ? 11.875 5.931 -15.578 1.00 87.81 84 ASP A CA 1
ATOM 665 C C . ASP A 1 84 ? 12.891 5.775 -14.434 1.00 87.81 84 ASP A C 1
ATOM 667 O O . ASP A 1 84 ? 12.499 5.484 -13.302 1.00 87.81 84 ASP A O 1
ATOM 671 N N . THR A 1 85 ? 14.178 6.002 -14.698 1.00 88.38 85 THR A N 1
ATOM 672 C CA . THR A 1 85 ? 15.260 5.802 -13.718 1.00 88.38 85 THR A CA 1
ATOM 673 C C . THR A 1 85 ? 15.050 6.611 -12.439 1.00 88.38 85 THR A C 1
ATOM 675 O O . THR A 1 85 ? 15.408 6.159 -11.353 1.00 88.38 85 THR A O 1
ATOM 678 N N . LYS A 1 86 ? 14.382 7.773 -12.520 1.00 90.00 86 LYS A N 1
ATOM 679 C CA . LYS A 1 86 ? 14.030 8.565 -11.326 1.00 90.00 86 LYS A CA 1
ATOM 680 C C . LYS A 1 86 ? 13.029 7.867 -10.393 1.00 90.00 86 LYS A C 1
ATOM 682 O O . LYS A 1 86 ? 12.915 8.262 -9.237 1.00 90.00 86 LYS A O 1
ATOM 687 N N . TYR A 1 87 ? 12.276 6.888 -10.896 1.00 87.88 87 TYR A N 1
ATOM 688 C CA . TYR A 1 87 ? 11.232 6.164 -10.168 1.00 87.88 87 TYR A CA 1
ATOM 689 C C . TYR A 1 87 ? 11.627 4.731 -9.811 1.00 87.88 87 TYR A C 1
ATOM 691 O O . TYR A 1 87 ? 10.967 4.144 -8.962 1.00 87.88 87 TYR A O 1
ATOM 699 N N . GLU A 1 88 ? 12.697 4.177 -10.389 1.00 87.62 88 GLU A N 1
ATOM 700 C CA . GLU A 1 88 ? 13.134 2.793 -10.145 1.00 87.62 88 GLU A CA 1
ATOM 701 C C . GLU A 1 88 ? 13.233 2.452 -8.658 1.00 87.62 88 GLU A C 1
ATOM 703 O O . GLU A 1 88 ? 12.683 1.443 -8.218 1.00 87.62 88 GLU A O 1
ATOM 708 N N . LYS A 1 89 ? 13.877 3.325 -7.872 1.00 88.88 89 LYS A N 1
ATOM 709 C CA . LYS A 1 89 ? 14.011 3.133 -6.425 1.00 88.88 89 LYS A CA 1
ATOM 710 C C . LYS A 1 89 ? 12.643 3.029 -5.747 1.00 88.88 89 LYS A C 1
ATOM 712 O O . LYS A 1 89 ? 12.389 2.053 -5.054 1.00 88.88 89 LYS A O 1
ATOM 717 N N . THR A 1 90 ? 11.753 3.988 -5.993 1.00 86.94 90 THR A N 1
ATOM 718 C CA . THR A 1 90 ? 10.409 4.013 -5.397 1.00 86.94 90 THR A CA 1
ATOM 719 C C . THR A 1 90 ? 9.556 2.829 -5.854 1.00 86.94 90 THR A C 1
ATOM 721 O O . THR A 1 90 ? 8.803 2.271 -5.066 1.00 86.94 90 THR A O 1
ATOM 724 N N . CYS A 1 91 ? 9.692 2.401 -7.111 1.00 88.19 91 CYS A N 1
ATOM 725 C CA . CYS A 1 91 ? 9.006 1.218 -7.617 1.00 88.19 91 CYS A CA 1
ATOM 726 C C . CYS A 1 91 ? 9.490 -0.066 -6.929 1.00 88.19 91 CYS A C 1
ATOM 728 O O . CYS A 1 91 ? 8.674 -0.935 -6.636 1.00 88.19 91 CYS A O 1
ATOM 730 N N . ASN A 1 92 ? 10.791 -0.196 -6.659 1.00 88.75 92 ASN A N 1
ATOM 731 C CA . ASN A 1 92 ? 11.331 -1.348 -5.936 1.00 88.75 92 ASN A CA 1
ATOM 732 C C . ASN A 1 92 ? 10.926 -1.326 -4.459 1.00 88.75 92 ASN A C 1
ATOM 734 O O . ASN A 1 92 ? 10.447 -2.338 -3.964 1.00 88.75 92 ASN A O 1
ATOM 738 N N . GLU A 1 93 ? 11.008 -0.167 -3.799 1.00 87.56 93 GLU A N 1
ATOM 739 C CA . GLU A 1 93 ? 10.533 0.007 -2.420 1.00 87.56 93 GLU A CA 1
ATOM 740 C C . GLU A 1 93 ? 9.049 -0.374 -2.290 1.00 87.56 93 GLU A C 1
ATOM 742 O O . GLU A 1 93 ? 8.692 -1.121 -1.387 1.00 87.56 93 GLU A O 1
ATOM 747 N N . HIS A 1 94 ? 8.191 0.035 -3.235 1.00 88.31 94 HIS A N 1
ATOM 748 C CA . HIS A 1 94 ? 6.774 -0.361 -3.241 1.00 88.31 94 HIS A CA 1
ATOM 749 C C . HIS A 1 94 ? 6.585 -1.876 -3.392 1.00 88.31 94 HIS A C 1
ATOM 751 O O . HIS A 1 94 ? 5.744 -2.457 -2.714 1.00 88.31 94 HIS A O 1
ATOM 757 N N . ARG A 1 95 ? 7.355 -2.533 -4.271 1.00 87.19 95 ARG A N 1
ATOM 758 C CA . ARG A 1 95 ? 7.281 -3.996 -4.462 1.00 87.19 95 ARG A CA 1
ATOM 759 C C . ARG A 1 95 ? 7.716 -4.764 -3.220 1.00 87.19 95 ARG A C 1
ATOM 761 O O . ARG A 1 95 ? 7.147 -5.811 -2.940 1.00 87.19 95 ARG A O 1
ATOM 768 N N . GLU A 1 96 ? 8.733 -4.267 -2.526 1.00 85.94 96 GLU A N 1
ATOM 769 C CA . GLU A 1 96 ? 9.245 -4.870 -1.296 1.00 85.94 96 GLU A CA 1
ATOM 770 C C . GLU A 1 96 ? 8.296 -4.632 -0.116 1.00 85.94 96 GLU A C 1
ATOM 772 O O . GLU A 1 96 ? 8.062 -5.541 0.675 1.00 85.94 96 GLU A O 1
ATOM 777 N N . GLU A 1 97 ? 7.730 -3.427 -0.003 1.00 84.94 97 GLU A N 1
ATOM 778 C CA . GLU A 1 97 ? 6.833 -3.047 1.093 1.00 84.94 97 GLU A CA 1
ATOM 779 C C . GLU A 1 97 ? 5.436 -3.672 0.951 1.00 84.94 97 GLU A C 1
ATOM 781 O O . GLU A 1 97 ? 4.828 -4.030 1.960 1.00 84.94 97 GLU A O 1
ATOM 786 N N . TYR A 1 98 ? 4.934 -3.826 -0.279 1.00 84.69 98 TYR A N 1
ATOM 787 C CA . TYR A 1 98 ? 3.579 -4.295 -0.599 1.00 84.69 98 TYR A CA 1
ATOM 788 C C . TYR A 1 98 ? 3.589 -5.546 -1.491 1.00 84.69 98 TYR A C 1
ATOM 790 O O . TYR A 1 98 ? 2.820 -5.656 -2.445 1.00 84.69 98 TYR A O 1
ATOM 798 N N . ASP A 1 99 ? 4.454 -6.510 -1.190 1.00 83.06 99 ASP A N 1
ATOM 799 C CA . ASP A 1 99 ? 4.637 -7.754 -1.954 1.00 83.06 99 ASP A CA 1
ATOM 800 C C . ASP A 1 99 ? 3.341 -8.570 -2.167 1.00 83.06 99 ASP A C 1
ATOM 802 O O . ASP A 1 99 ? 3.165 -9.250 -3.184 1.00 83.06 99 ASP A O 1
ATOM 806 N N . THR A 1 100 ? 2.402 -8.473 -1.225 1.00 80.62 100 THR A N 1
ATOM 807 C CA . THR A 1 100 ? 1.084 -9.119 -1.281 1.00 80.62 100 THR A CA 1
ATOM 808 C C . THR A 1 100 ? 0.043 -8.347 -2.093 1.00 80.62 100 THR A C 1
ATOM 810 O O . THR A 1 100 ? -1.009 -8.911 -2.412 1.00 80.62 100 THR A O 1
ATOM 813 N N . ALA A 1 101 ? 0.315 -7.096 -2.470 1.00 84.06 101 ALA A N 1
ATOM 814 C CA . ALA A 1 101 ? -0.654 -6.236 -3.130 1.00 84.06 101 ALA A CA 1
ATOM 815 C C . ALA A 1 101 ? -0.948 -6.668 -4.580 1.00 84.06 101 ALA A C 1
ATOM 817 O O . ALA A 1 101 ? -0.058 -7.138 -5.302 1.00 84.06 101 ALA A O 1
ATOM 818 N N . PRO A 1 102 ? -2.197 -6.503 -5.051 1.00 82.88 102 PRO A N 1
ATOM 819 C CA . PRO A 1 102 ? -2.608 -6.945 -6.382 1.00 82.88 102 PRO A CA 1
ATOM 820 C C . PRO A 1 102 ? -1.815 -6.292 -7.522 1.00 82.88 102 PRO A C 1
ATOM 822 O O . PRO A 1 102 ? -1.500 -6.978 -8.490 1.00 82.88 102 PRO A O 1
ATOM 825 N N . GLU A 1 103 ? -1.437 -5.016 -7.418 1.00 84.31 103 GLU A N 1
ATOM 826 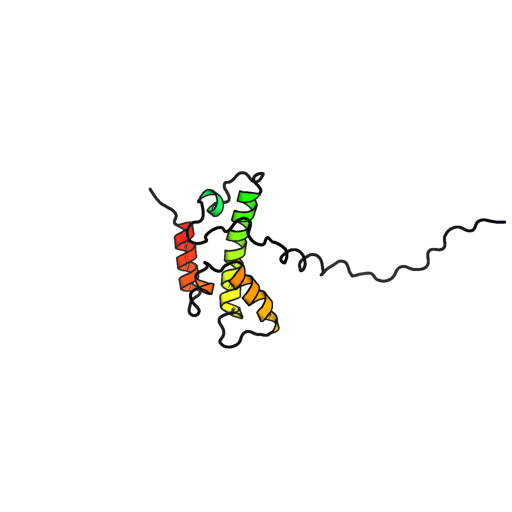C CA . GLU A 1 103 ? -0.617 -4.325 -8.424 1.00 84.31 103 GLU A CA 1
ATOM 827 C C . GLU A 1 103 ? 0.826 -4.831 -8.495 1.00 84.31 103 GLU A C 1
ATOM 829 O O . GLU A 1 103 ? 1.471 -4.731 -9.539 1.00 84.31 103 GLU A O 1
ATOM 834 N N . VAL A 1 104 ? 1.337 -5.389 -7.398 1.00 85.50 104 VAL A N 1
ATOM 835 C CA . VAL A 1 104 ? 2.679 -5.976 -7.348 1.00 85.50 104 VAL A CA 1
ATOM 836 C C . VAL A 1 104 ? 2.649 -7.398 -7.903 1.00 85.50 104 VAL A C 1
ATOM 838 O O . VAL A 1 104 ? 3.513 -7.777 -8.693 1.00 85.50 104 VAL A O 1
ATOM 841 N N . ARG A 1 105 ? 1.618 -8.177 -7.553 1.00 84.62 105 ARG A N 1
ATOM 842 C CA . ARG A 1 105 ? 1.472 -9.576 -7.986 1.00 84.62 105 ARG A CA 1
ATOM 843 C C . ARG A 1 105 ? 0.955 -9.728 -9.416 1.00 84.62 105 ARG A C 1
ATOM 845 O O . ARG A 1 105 ? 1.220 -10.753 -10.042 1.00 84.62 105 ARG A O 1
ATOM 852 N N . ASN A 1 106 ? 0.225 -8.741 -9.935 1.00 81.94 106 ASN A N 1
ATOM 853 C CA . ASN A 1 106 ? -0.303 -8.737 -11.295 1.00 81.94 106 ASN A CA 1
ATOM 854 C C . ASN A 1 106 ? 0.237 -7.531 -12.091 1.00 81.94 106 ASN A C 1
ATOM 856 O O . ASN A 1 106 ? -0.321 -6.437 -12.004 1.00 81.94 106 ASN A O 1
ATOM 860 N N . PRO A 1 107 ? 1.243 -7.735 -12.965 1.00 73.25 107 PRO A N 1
ATOM 861 C CA . PRO A 1 107 ? 1.808 -6.694 -13.830 1.00 73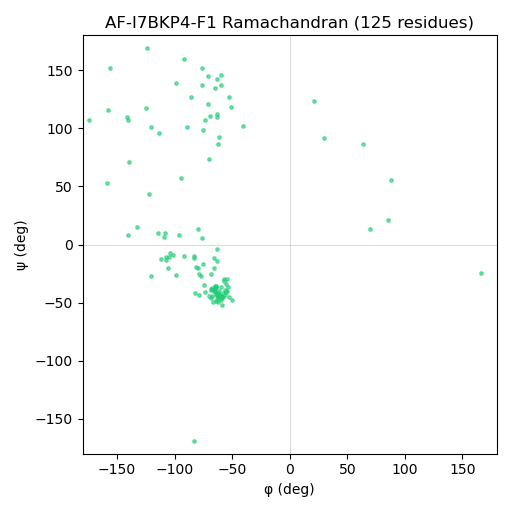.25 107 PRO A CA 1
ATOM 862 C C . PRO A 1 107 ? 0.834 -6.104 -14.862 1.00 73.25 107 PRO A C 1
ATOM 864 O O . PRO A 1 107 ? 1.207 -5.200 -15.604 1.00 73.25 107 PRO A O 1
ATOM 867 N N . LYS A 1 108 ? -0.397 -6.619 -14.946 1.00 77.62 108 LYS A N 1
ATOM 868 C CA . LYS A 1 108 ? -1.475 -6.099 -15.796 1.00 77.62 108 LYS A CA 1
ATOM 869 C C . LYS A 1 108 ? -2.657 -5.550 -14.994 1.00 77.62 108 LYS A C 1
ATOM 871 O O . LYS A 1 108 ? -3.692 -5.274 -15.593 1.00 77.62 108 LYS A O 1
ATOM 876 N N . ALA A 1 109 ? -2.515 -5.410 -13.674 1.00 82.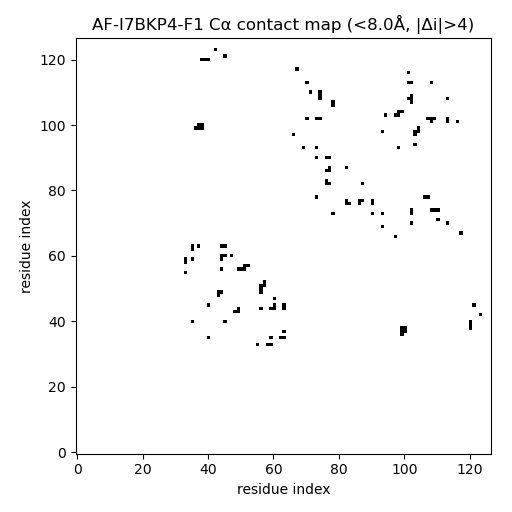25 109 ALA A N 1
ATOM 877 C CA . ALA A 1 109 ? -3.532 -4.804 -12.828 1.00 82.25 109 ALA A CA 1
ATOM 878 C C . ALA A 1 109 ? -3.936 -3.423 -13.363 1.00 82.25 109 ALA A C 1
ATOM 880 O O . ALA A 1 109 ? -3.110 -2.541 -13.600 1.00 82.25 109 ALA A O 1
ATOM 881 N N . SER A 1 110 ? -5.233 -3.248 -13.551 1.00 82.50 110 SER A N 1
ATOM 882 C CA . SER A 1 110 ? -5.861 -1.990 -13.924 1.00 82.50 110 SER A CA 1
ATOM 883 C C . SER A 1 110 ? -6.297 -1.206 -12.685 1.00 82.50 110 SER A C 1
ATOM 885 O O . SER A 1 110 ? -6.529 -1.769 -11.613 1.00 82.50 110 SER A O 1
ATOM 887 N N . ILE A 1 111 ? -6.494 0.107 -12.848 1.00 80.38 111 ILE A N 1
ATOM 888 C CA . ILE A 1 111 ? -7.094 0.962 -11.805 1.00 80.38 111 ILE A CA 1
ATOM 889 C C . ILE A 1 111 ? -8.445 0.391 -11.348 1.00 80.38 11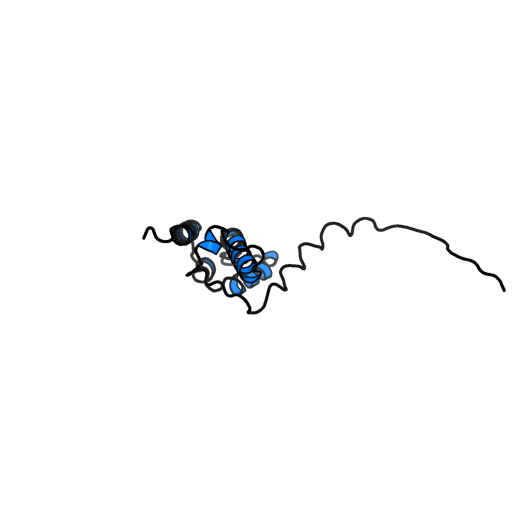1 ILE A C 1
ATOM 891 O O . ILE A 1 111 ? -8.770 0.429 -10.166 1.00 80.38 111 ILE A O 1
ATOM 895 N N . GLU A 1 112 ? -9.219 -0.178 -12.273 1.00 81.12 112 GLU A N 1
ATOM 896 C CA . GLU A 1 112 ? -10.521 -0.773 -11.975 1.00 81.12 112 GLU A CA 1
ATOM 897 C C . GLU A 1 112 ? -10.407 -2.040 -11.113 1.00 81.12 112 GLU A C 1
ATOM 899 O O . GLU A 1 112 ? -11.224 -2.252 -10.219 1.00 81.12 112 GLU A O 1
ATOM 904 N N . GLU A 1 113 ? -9.386 -2.871 -11.331 1.00 82.88 113 GLU A N 1
ATOM 905 C CA . GLU A 1 113 ? -9.111 -4.031 -10.473 1.00 82.88 113 GLU A CA 1
ATOM 906 C C . GLU A 1 113 ? -8.654 -3.606 -9.077 1.00 82.88 113 GLU A C 1
ATOM 908 O O . GLU A 1 113 ? -9.116 -4.187 -8.095 1.00 82.88 113 GLU A O 1
ATOM 913 N N . LEU A 1 114 ? -7.831 -2.557 -8.968 1.00 82.25 114 LEU A N 1
ATOM 914 C CA . LEU A 1 114 ? -7.469 -1.990 -7.667 1.00 82.25 114 LEU A CA 1
ATOM 915 C C . LEU A 1 114 ? -8.669 -1.411 -6.930 1.00 82.25 114 LEU A C 1
ATOM 917 O O . LEU A 1 114 ? -8.816 -1.641 -5.732 1.00 82.25 114 LEU A O 1
ATOM 921 N N . ARG A 1 115 ? -9.549 -0.700 -7.640 1.00 78.38 115 ARG A N 1
ATOM 922 C CA . ARG A 1 115 ? -10.785 -0.163 -7.066 1.00 78.38 115 ARG A CA 1
ATOM 923 C C . ARG A 1 115 ? -11.662 -1.288 -6.528 1.00 78.38 115 ARG A C 1
ATOM 925 O O . ARG A 1 115 ? -12.082 -1.223 -5.380 1.00 78.38 115 ARG A O 1
ATOM 932 N N . LYS A 1 116 ? -11.878 -2.348 -7.311 1.00 82.88 116 LYS A N 1
ATOM 933 C CA . LYS A 1 116 ? -12.638 -3.532 -6.874 1.00 82.88 116 LYS A CA 1
ATOM 934 C C . LYS A 1 116 ? -11.988 -4.238 -5.691 1.00 82.88 116 LYS A C 1
ATOM 936 O O . LYS A 1 116 ? -12.690 -4.679 -4.786 1.00 82.88 116 LYS A O 1
ATOM 941 N N . TYR A 1 117 ? -10.662 -4.344 -5.685 1.00 83.12 117 TYR A N 1
ATOM 942 C CA . TYR A 1 117 ? -9.932 -4.928 -4.568 1.00 83.12 117 TYR A CA 1
ATOM 943 C C . TYR A 1 117 ? -10.115 -4.090 -3.299 1.00 83.12 117 TYR A C 1
ATOM 945 O O . TYR A 1 117 ? -10.522 -4.622 -2.269 1.00 83.12 117 TYR A O 1
ATOM 953 N N . HIS A 1 118 ? -9.929 -2.772 -3.383 1.00 81.00 118 HIS A N 1
ATOM 954 C CA . HIS A 1 118 ? -10.173 -1.856 -2.270 1.00 81.00 118 HIS A CA 1
ATOM 955 C C . HIS A 1 118 ? -11.624 -1.916 -1.777 1.00 81.00 118 HIS A C 1
ATOM 957 O O . HIS A 1 118 ? -11.850 -2.059 -0.577 1.00 81.00 118 HIS A O 1
ATOM 963 N N . GLU A 1 119 ? -12.604 -1.908 -2.681 1.00 81.00 119 GLU A N 1
ATOM 964 C CA . GLU A 1 119 ? -14.018 -2.094 -2.343 1.00 81.00 119 GLU A CA 1
ATOM 965 C C . GLU A 1 119 ? -14.254 -3.427 -1.626 1.00 81.00 119 GLU A C 1
ATOM 967 O O . GLU A 1 119 ? -14.960 -3.451 -0.623 1.00 81.00 119 GLU A O 1
ATOM 972 N N . SER A 1 120 ? -13.623 -4.519 -2.070 1.00 81.88 120 SER A N 1
ATOM 973 C CA . SER A 1 120 ? -13.732 -5.827 -1.411 1.00 81.88 120 SER A CA 1
ATOM 974 C C . SER A 1 120 ? -13.147 -5.829 0.003 1.00 81.88 120 SER A C 1
ATOM 976 O O . SER A 1 120 ? -13.721 -6.447 0.901 1.00 81.88 120 SER A O 1
ATOM 978 N N . LEU A 1 121 ? -12.061 -5.079 0.231 1.00 78.19 121 LEU A N 1
ATOM 979 C CA . LEU A 1 121 ? -11.492 -4.892 1.562 1.00 78.19 121 LEU A CA 1
ATOM 980 C C . LEU A 1 121 ? -12.437 -4.089 2.450 1.00 78.19 121 LEU A C 1
ATOM 982 O O . LEU A 1 121 ? -12.658 -4.473 3.593 1.00 78.19 121 LEU A O 1
ATOM 986 N N . MET A 1 122 ? -13.018 -3.006 1.935 1.00 77.62 122 MET A N 1
ATOM 987 C CA . MET A 1 122 ? -13.936 -2.146 2.690 1.00 77.62 122 MET A CA 1
ATOM 988 C C . MET A 1 122 ? -15.327 -2.760 2.882 1.00 77.62 122 MET A C 1
ATOM 990 O O . MET A 1 122 ? -16.087 -2.309 3.734 1.00 77.62 122 MET A O 1
ATOM 994 N N . ALA A 1 123 ? -15.679 -3.782 2.105 1.00 73.06 123 ALA A N 1
ATOM 995 C CA . ALA A 1 123 ? -16.981 -4.432 2.153 1.00 73.06 123 ALA A CA 1
ATOM 996 C C . ALA A 1 123 ? -17.139 -5.440 3.310 1.00 73.06 123 ALA A C 1
ATOM 998 O O . ALA A 1 123 ? -18.089 -6.226 3.281 1.00 73.06 123 ALA A O 1
ATOM 999 N N . SER A 1 124 ? -16.246 -5.473 4.310 1.00 57.12 124 SER A N 1
ATOM 1000 C CA . SER A 1 124 ? -16.206 -6.551 5.309 1.00 57.12 124 SER A CA 1
ATOM 1001 C C . SER A 1 124 ? -17.566 -6.828 5.963 1.00 57.12 124 SER A C 1
ATOM 1003 O O . SER A 1 124 ? -18.149 -5.982 6.635 1.00 57.12 124 SER A O 1
ATOM 1005 N N . ARG A 1 125 ? -18.021 -8.071 5.750 1.00 48.34 125 ARG A N 1
ATOM 1006 C CA . ARG A 1 125 ? -19.078 -8.839 6.430 1.00 48.34 125 ARG A CA 1
ATOM 1007 C C . ARG A 1 125 ? -20.227 -8.016 7.027 1.00 48.34 125 ARG A C 1
ATOM 1009 O O . ARG A 1 125 ? -20.278 -7.761 8.225 1.00 48.34 125 ARG A O 1
ATOM 1016 N N . ARG A 1 126 ? -21.272 -7.827 6.214 1.00 41.50 126 ARG A N 1
ATOM 1017 C CA . ARG A 1 126 ? -22.639 -8.043 6.714 1.00 41.50 126 ARG A CA 1
ATOM 1018 C C . ARG A 1 126 ? -22.756 -9.520 7.115 1.00 41.50 126 ARG A C 1
ATOM 1020 O O . ARG A 1 126 ? -23.099 -10.349 6.277 1.00 41.50 126 ARG A O 1
ATOM 1027 N N . LEU A 1 127 ? -22.387 -9.857 8.344 1.00 35.97 127 LEU A N 1
ATOM 1028 C CA . LEU A 1 127 ? -22.909 -11.034 9.035 1.00 35.97 127 LEU A CA 1
ATOM 1029 C C . LEU A 1 127 ? -23.617 -10.546 10.290 1.00 35.97 127 LEU A C 1
ATOM 1031 O O . LEU A 1 127 ? -22.974 -9.786 11.044 1.00 35.97 127 LEU A O 1
#

Solvent-accessible surface area (backbone atoms only — not comparable to full-atom values): 8363 Å² total; per-residue (Å²): 136,86,89,82,85,87,82,93,79,77,96,78,82,86,78,82,78,83,79,65,83,75,75,72,67,64,89,70,75,56,93,86,80,69,88,67,50,79,90,67,68,57,67,40,46,78,70,65,69,59,64,78,83,41,62,67,53,47,49,44,32,51,51,55,57,47,45,66,57,48,52,59,51,40,60,77,52,50,58,48,100,70,53,53,78,93,44,46,64,61,44,49,51,48,41,68,76,38,56,80,36,64,67,57,71,32,80,77,56,45,74,65,54,52,50,52,49,51,49,58,65,74,56,68,72,94,120

Secondary structure (DSSP, 8-state):
----------------SSSSTTTSSSTTS-SSS----TTS--HHHHHT-S-TT-HHHHHHHHHHHHHHHHHHHHHHHTSSSS--HHHHHHHHHHHHHTTTSHHHH-TT--HHHHHHHHHHHHT----